Protein AF-A0A2G5T1E5-F1 (afdb_monomer_lite)

Radius of gyration: 15.63 Å; chains: 1; bounding box: 34×30×54 Å

pLDDT: mean 71.28, std 17.98, range [34.72, 89.19]

Organism: NCBI:txid1611254

Sequence (67 aa):
MCQSKCHCIMFRLLPKEQKAKLNQAFAVSRNPDKANIAFLTSELQLEKDRVRKYFHSHFPMKKPNQS

InterPro domains:
  IPR001356 Homeodomain [PF00046] (16-56)
  IPR009057 Homedomain-like superfamily [SSF46689] (13-57)

Secondary structure (DSSP, 8-state):
---------------HHHHHHHHHHHHH-SS--HHHHHHHHHHHT--HHHHHHHHHHHS--------

Structure (mmCIF, N/CA/C/O backbone):
data_AF-A0A2G5T1E5-F1
#
_entry.id   AF-A0A2G5T1E5-F1
#
loop_
_atom_site.group_PDB
_atom_site.id
_atom_site.type_symbol
_atom_site.label_atom_id
_atom_site.label_alt_id
_atom_site.label_comp_id
_atom_site.label_asym_id
_atom_site.label_entity_id
_atom_site.label_seq_id
_atom_site.pdbx_PDB_ins_code
_atom_site.Cartn_x
_atom_site.Cartn_y
_atom_site.Cartn_z
_atom_site.occupancy
_atom_site.B_iso_or_equiv
_atom_site.auth_seq_id
_atom_site.auth_comp_id
_atom_site.auth_asym_id
_atom_site.auth_atom_id
_atom_site.pdbx_PDB_model_num
ATOM 1 N N . MET A 1 1 ? -20.915 -9.180 27.804 1.00 37.09 1 MET A N 1
ATOM 2 C CA . MET A 1 1 ? -19.515 -8.786 27.536 1.00 37.09 1 MET A CA 1
ATOM 3 C C . MET A 1 1 ? -19.415 -8.348 26.081 1.00 37.09 1 MET A C 1
ATOM 5 O O . MET A 1 1 ? -19.195 -9.177 25.210 1.00 37.09 1 MET A O 1
ATOM 9 N N . CYS A 1 2 ? -19.678 -7.072 25.793 1.00 34.72 2 CYS A N 1
ATOM 10 C CA . CYS A 1 2 ? -19.551 -6.541 24.436 1.00 34.72 2 CYS A CA 1
ATOM 11 C C . CYS A 1 2 ? -18.070 -6.257 24.185 1.00 34.72 2 CYS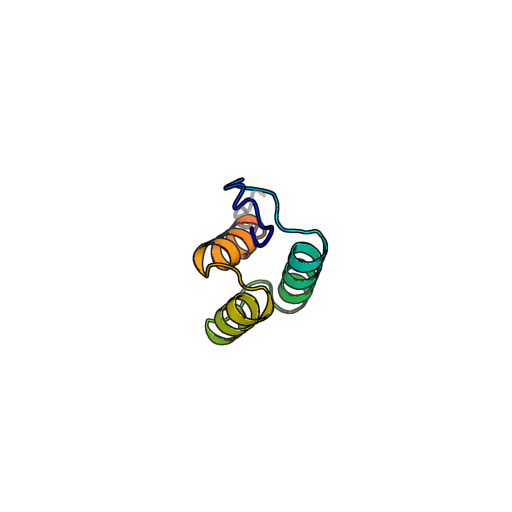 A C 1
ATOM 13 O O . CYS A 1 2 ? -17.542 -5.263 24.676 1.00 34.72 2 CYS A O 1
ATOM 15 N N . GLN A 1 3 ? -17.382 -7.168 23.494 1.00 46.12 3 GLN A N 1
ATOM 16 C CA . GLN A 1 3 ? -16.006 -6.925 23.080 1.00 46.12 3 GLN A CA 1
ATOM 17 C C . GLN A 1 3 ? -15.994 -5.810 22.035 1.00 46.12 3 GLN A C 1
ATOM 19 O O . GLN A 1 3 ? -16.464 -5.961 20.909 1.00 46.12 3 GLN A O 1
ATOM 24 N N . SER A 1 4 ? -15.473 -4.668 22.465 1.00 52.88 4 SER A N 1
ATOM 25 C CA . SER A 1 4 ? -15.123 -3.511 21.663 1.00 52.88 4 SER A CA 1
ATOM 26 C C . SER A 1 4 ? -14.374 -3.894 20.391 1.00 52.88 4 SER A C 1
ATOM 28 O O . SER A 1 4 ? -13.187 -4.209 20.438 1.00 52.88 4 SER A O 1
ATOM 30 N N . LYS A 1 5 ? -15.019 -3.733 19.237 1.00 47.12 5 LYS A N 1
ATOM 31 C CA . LYS A 1 5 ? -14.371 -3.129 18.070 1.00 47.12 5 LYS A CA 1
ATOM 32 C C . LYS A 1 5 ? -15.441 -2.715 17.077 1.00 47.12 5 LYS A C 1
ATOM 34 O O . LYS A 1 5 ? -15.925 -3.516 16.287 1.00 47.12 5 LYS A O 1
ATOM 39 N N . CYS A 1 6 ? -15.816 -1.440 17.134 1.00 41.53 6 CYS A N 1
ATOM 40 C CA . CYS A 1 6 ? -16.550 -0.797 16.059 1.00 41.53 6 CYS A CA 1
ATOM 41 C C . CYS A 1 6 ? -15.774 -1.042 14.765 1.00 41.53 6 CYS A C 1
ATOM 43 O O . CYS A 1 6 ? -14.712 -0.457 14.543 1.00 41.53 6 CYS A O 1
ATOM 45 N N . HIS A 1 7 ? -16.298 -1.928 13.924 1.00 43.31 7 HIS A N 1
ATOM 46 C CA . HIS A 1 7 ? -15.854 -2.108 12.555 1.00 43.31 7 HIS A CA 1
ATOM 47 C C . HIS A 1 7 ? -16.378 -0.891 11.783 1.00 43.31 7 HIS A C 1
ATOM 49 O O . HIS A 1 7 ? -17.325 -0.958 11.008 1.00 43.31 7 HIS A O 1
ATOM 55 N N . CYS A 1 8 ? -15.828 0.287 12.091 1.00 41.19 8 CYS A N 1
ATOM 56 C CA . CYS A 1 8 ? -16.039 1.473 11.287 1.00 41.19 8 CYS A CA 1
ATOM 57 C C . CYS A 1 8 ? -15.338 1.200 9.963 1.00 41.19 8 CYS A C 1
ATOM 59 O O . CYS A 1 8 ? -14.127 1.399 9.847 1.00 41.19 8 CYS A O 1
ATOM 61 N N . ILE A 1 9 ? -16.122 0.729 8.995 1.00 49.88 9 ILE A N 1
ATOM 62 C CA . ILE A 1 9 ? -15.802 0.665 7.574 1.00 49.88 9 ILE A CA 1
ATOM 63 C C . ILE A 1 9 ? -15.586 2.102 7.117 1.00 49.88 9 ILE A C 1
ATOM 65 O O . ILE A 1 9 ? -16.437 2.754 6.526 1.00 49.88 9 ILE A O 1
ATOM 69 N N . MET A 1 10 ? -14.440 2.653 7.463 1.00 41.31 10 MET A N 1
ATOM 70 C CA . MET A 1 10 ? -13.917 3.751 6.709 1.00 41.31 10 MET A CA 1
ATOM 71 C C . MET A 1 10 ? -12.952 3.143 5.716 1.00 41.31 10 MET A C 1
ATOM 73 O O . MET A 1 10 ? -12.057 2.378 6.077 1.00 41.31 10 MET A O 1
ATOM 77 N N . PHE A 1 11 ? -13.078 3.583 4.475 1.00 48.81 11 PHE A N 1
ATOM 78 C CA . PHE A 1 11 ? -12.010 3.670 3.483 1.00 48.81 11 PHE A CA 1
ATOM 79 C C . PHE A 1 11 ? -10.822 4.534 4.001 1.00 48.81 11 PHE A C 1
ATOM 81 O O . PHE A 1 11 ? -10.245 5.338 3.278 1.00 48.81 11 PHE A O 1
ATOM 88 N N . ARG A 1 12 ? -10.482 4.407 5.293 1.00 53.78 12 ARG A N 1
ATOM 89 C CA . ARG A 1 12 ? -9.520 5.177 6.072 1.00 53.78 12 ARG A CA 1
ATOM 90 C C . ARG A 1 12 ? -8.151 4.957 5.451 1.00 53.78 12 ARG A C 1
ATOM 92 O O . ARG A 1 12 ? -7.774 3.823 5.139 1.00 53.78 12 ARG A O 1
ATOM 99 N N . LEU A 1 13 ? -7.454 6.073 5.264 1.00 65.12 13 LEU A N 1
ATOM 100 C CA . LEU A 1 13 ? -6.058 6.150 4.865 1.00 65.12 13 LEU A CA 1
ATOM 101 C C . LEU A 1 13 ? -5.238 5.011 5.478 1.00 65.12 13 LEU A C 1
ATOM 103 O O . LEU A 1 13 ? -5.436 4.662 6.643 1.00 65.12 13 LEU A O 1
ATOM 107 N N . LEU A 1 14 ? -4.279 4.495 4.706 1.00 71.19 14 LEU A N 1
ATOM 108 C CA . LEU A 1 14 ? -3.247 3.608 5.235 1.00 71.19 14 LEU A CA 1
ATOM 109 C C . LEU A 1 14 ? -2.666 4.238 6.515 1.00 71.19 14 LEU A C 1
ATOM 111 O O . LEU A 1 14 ? -2.218 5.392 6.452 1.00 71.19 14 LEU A O 1
ATOM 115 N N . PRO A 1 15 ? -2.680 3.540 7.666 1.00 77.62 15 PRO A N 1
ATOM 116 C CA . PRO A 1 15 ? -2.013 4.023 8.864 1.00 77.62 15 PRO A CA 1
ATOM 117 C C . PRO A 1 15 ? -0.553 4.349 8.539 1.00 77.62 15 PRO A C 1
ATOM 119 O O . PRO A 1 15 ? 0.068 3.712 7.684 1.00 77.62 15 PRO A O 1
ATOM 122 N N . LYS A 1 16 ? -0.008 5.375 9.207 1.00 80.19 16 LYS A N 1
ATOM 123 C CA . LYS A 1 16 ? 1.329 5.918 8.908 1.00 80.19 16 LYS A CA 1
ATOM 124 C C . LYS A 1 16 ? 2.407 4.832 8.863 1.00 80.19 16 LYS A C 1
ATOM 126 O O . LYS A 1 16 ? 3.271 4.889 7.998 1.00 80.19 16 LYS A O 1
ATOM 131 N N . GLU A 1 17 ? 2.308 3.829 9.730 1.00 82.19 17 GLU A N 1
ATOM 132 C CA . GLU A 1 17 ? 3.219 2.684 9.782 1.00 82.19 17 GLU A CA 1
ATOM 133 C C . GLU A 1 17 ? 3.160 1.810 8.518 1.00 82.19 17 GLU A C 1
ATOM 135 O O . GLU A 1 17 ? 4.192 1.515 7.916 1.00 82.19 17 GLU A O 1
ATOM 140 N N . GLN A 1 18 ? 1.957 1.476 8.040 1.00 83.75 18 GLN A N 1
ATOM 141 C CA . GLN A 1 18 ? 1.790 0.720 6.794 1.00 83.75 18 GLN A CA 1
ATOM 142 C C . GLN A 1 18 ? 2.281 1.521 5.587 1.00 83.75 18 GLN A C 1
ATOM 144 O O . GLN A 1 18 ? 2.951 0.978 4.710 1.00 83.75 18 GLN A O 1
ATOM 149 N N . LYS A 1 19 ? 2.005 2.831 5.555 1.00 83.75 19 LYS A N 1
ATOM 150 C CA . LYS A 1 19 ? 2.515 3.722 4.505 1.00 83.75 19 LYS A CA 1
ATOM 151 C C . LYS A 1 19 ? 4.044 3.815 4.536 1.00 83.75 19 LYS A C 1
ATOM 153 O O . LYS A 1 19 ? 4.666 3.798 3.479 1.00 83.75 19 LYS A O 1
ATOM 158 N N . ALA A 1 20 ? 4.651 3.888 5.722 1.00 85.81 20 ALA A N 1
ATOM 159 C CA . ALA A 1 20 ? 6.101 3.911 5.880 1.00 85.81 20 ALA A CA 1
ATOM 160 C C . ALA A 1 20 ? 6.735 2.622 5.345 1.00 85.81 20 ALA A C 1
ATOM 162 O O . ALA A 1 20 ? 7.639 2.703 4.518 1.00 85.81 20 ALA A O 1
ATOM 163 N N . LYS A 1 21 ? 6.197 1.449 5.707 1.00 84.69 21 LYS A N 1
ATOM 164 C CA . LYS A 1 21 ? 6.668 0.155 5.187 1.00 84.69 21 LYS A CA 1
ATOM 165 C C . LYS A 1 21 ? 6.500 0.030 3.670 1.00 84.69 21 LYS A C 1
ATOM 167 O O . LYS A 1 21 ? 7.433 -0.394 2.994 1.00 84.69 21 LYS A O 1
ATOM 172 N N . LEU A 1 22 ? 5.358 0.445 3.113 1.00 85.00 22 LEU A N 1
ATOM 173 C CA . LEU A 1 22 ? 5.146 0.450 1.659 1.00 85.00 22 LEU A CA 1
ATOM 174 C C . LEU A 1 22 ? 6.117 1.395 0.939 1.00 85.00 22 LEU A C 1
ATOM 176 O O . LEU A 1 22 ? 6.646 1.030 -0.104 1.00 85.00 22 LEU A O 1
ATOM 180 N N . ASN A 1 23 ? 6.403 2.571 1.504 1.00 85.19 23 ASN A N 1
ATOM 181 C CA . ASN A 1 23 ? 7.426 3.483 0.983 1.00 85.19 23 ASN A CA 1
ATOM 182 C C . ASN A 1 23 ? 8.834 2.893 1.061 1.00 85.19 23 ASN A C 1
ATOM 184 O O . ASN A 1 23 ? 9.612 3.054 0.127 1.00 85.19 23 ASN A O 1
ATOM 188 N N . GLN A 1 24 ? 9.162 2.206 2.152 1.00 85.88 24 GLN A N 1
ATOM 189 C CA . GLN A 1 24 ? 10.457 1.557 2.325 1.00 85.88 24 GLN A CA 1
ATOM 190 C C . GLN A 1 24 ? 10.632 0.430 1.297 1.00 85.88 24 GLN A C 1
ATOM 192 O O . GLN A 1 24 ? 11.650 0.364 0.613 1.00 85.88 24 GLN A O 1
ATOM 197 N N . ALA A 1 25 ? 9.594 -0.387 1.102 1.00 84.44 25 ALA A N 1
ATOM 198 C CA . ALA A 1 25 ? 9.566 -1.409 0.063 1.00 84.44 25 ALA A CA 1
ATOM 199 C C . ALA A 1 25 ? 9.634 -0.807 -1.350 1.00 84.44 25 ALA A C 1
ATOM 201 O O . ALA A 1 25 ? 10.346 -1.339 -2.195 1.00 84.44 25 ALA A O 1
ATOM 202 N N . PH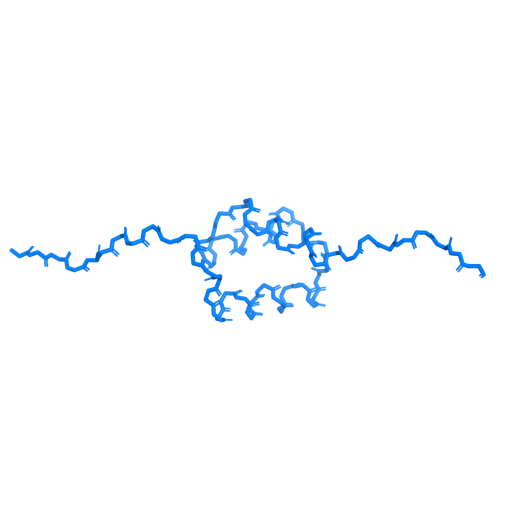E A 1 26 ? 8.961 0.322 -1.594 1.00 83.12 26 PHE A N 1
ATOM 203 C CA . PHE A 1 26 ? 9.027 1.067 -2.857 1.00 83.12 26 PHE A CA 1
ATOM 204 C C . PHE A 1 26 ? 10.416 1.662 -3.128 1.00 83.12 26 PHE A C 1
ATOM 206 O O . PHE A 1 26 ? 10.856 1.697 -4.277 1.00 83.12 26 PHE A O 1
ATOM 213 N N . ALA A 1 27 ? 11.123 2.107 -2.086 1.00 81.62 27 ALA A N 1
ATOM 214 C CA . ALA A 1 27 ? 12.487 2.616 -2.196 1.00 81.62 27 ALA A CA 1
ATOM 215 C C . ALA A 1 27 ? 13.486 1.515 -2.584 1.00 81.62 27 ALA A C 1
ATOM 217 O O . ALA A 1 27 ? 14.403 1.779 -3.357 1.00 81.62 27 ALA A O 1
ATOM 218 N N . VAL A 1 28 ? 13.285 0.287 -2.089 1.00 83.94 28 VAL A N 1
ATOM 219 C CA . VAL A 1 28 ? 14.114 -0.880 -2.435 1.00 83.94 28 VAL A CA 1
ATOM 220 C C . VAL A 1 28 ? 13.746 -1.437 -3.810 1.00 83.94 28 VAL A C 1
ATOM 222 O O . VAL A 1 28 ? 14.620 -1.693 -4.633 1.00 83.94 28 VAL A O 1
ATOM 225 N N . SER A 1 29 ? 12.452 -1.615 -4.081 1.00 78.31 29 SER A N 1
ATOM 226 C CA . SER A 1 29 ? 11.950 -2.104 -5.360 1.00 78.31 29 SER A CA 1
ATOM 227 C C . SER A 1 29 ? 10.706 -1.335 -5.777 1.00 78.31 29 SER A C 1
ATOM 229 O O . SER A 1 29 ? 9.611 -1.525 -5.242 1.00 78.31 29 SER A O 1
ATOM 231 N N . ARG A 1 30 ? 10.871 -0.487 -6.798 1.00 77.69 30 ARG A N 1
ATOM 232 C CA . ARG A 1 30 ? 9.753 0.256 -7.393 1.00 77.69 30 ARG A CA 1
ATOM 233 C C . ARG A 1 30 ? 8.710 -0.685 -7.992 1.00 77.69 30 ARG A C 1
ATOM 235 O O . ARG A 1 30 ? 7.530 -0.369 -7.929 1.00 77.69 30 ARG A O 1
ATOM 242 N N . ASN A 1 31 ? 9.131 -1.836 -8.528 1.00 82.38 31 ASN A N 1
ATOM 243 C CA . ASN A 1 31 ? 8.246 -2.863 -9.078 1.00 82.38 31 ASN A CA 1
ATOM 244 C C . ASN A 1 31 ? 8.344 -4.159 -8.250 1.00 82.38 31 ASN A C 1
ATOM 246 O O . ASN A 1 31 ? 9.162 -5.026 -8.566 1.00 82.38 31 ASN A O 1
ATOM 250 N N . PRO A 1 32 ? 7.569 -4.301 -7.163 1.00 80.06 32 PRO A N 1
ATOM 251 C CA . PRO A 1 32 ? 7.634 -5.486 -6.323 1.00 80.06 32 PRO A CA 1
ATOM 252 C C . PRO A 1 32 ? 7.130 -6.716 -7.085 1.00 80.06 32 PRO A C 1
ATOM 254 O O . PRO A 1 32 ? 6.053 -6.696 -7.683 1.00 80.06 32 PRO A O 1
ATOM 257 N N . ASP A 1 33 ? 7.890 -7.809 -7.019 1.00 86.25 33 ASP A N 1
ATOM 258 C CA . ASP A 1 33 ? 7.454 -9.096 -7.562 1.00 86.25 33 ASP A CA 1
ATOM 259 C C . ASP A 1 33 ? 6.256 -9.661 -6.768 1.00 86.25 33 ASP A C 1
ATOM 261 O O . ASP A 1 33 ? 5.964 -9.229 -5.647 1.00 86.25 33 ASP A O 1
ATOM 265 N N . LYS A 1 34 ? 5.558 -10.660 -7.323 1.00 85.88 34 LYS A N 1
ATOM 266 C CA . LYS A 1 34 ? 4.453 -11.364 -6.656 1.00 85.88 34 LYS A CA 1
ATOM 267 C C . LYS A 1 34 ? 4.815 -11.822 -5.242 1.00 85.88 34 LYS A C 1
ATOM 269 O O . LYS A 1 34 ? 3.964 -11.688 -4.364 1.00 85.88 34 LYS A O 1
ATOM 274 N N . ALA A 1 35 ? 6.036 -12.313 -5.017 1.00 87.50 35 ALA A N 1
ATOM 275 C CA . ALA A 1 35 ? 6.491 -12.726 -3.687 1.00 87.50 35 ALA A CA 1
ATOM 276 C C . ALA A 1 35 ? 6.545 -11.544 -2.704 1.00 87.50 35 ALA A C 1
ATOM 278 O O . ALA A 1 35 ? 6.050 -11.639 -1.584 1.00 87.50 35 ALA A O 1
ATOM 279 N N . ASN A 1 36 ? 7.056 -10.397 -3.155 1.00 86.06 36 ASN A N 1
ATOM 280 C CA . ASN A 1 36 ? 7.174 -9.200 -2.328 1.00 86.06 36 ASN A CA 1
ATOM 281 C C . ASN A 1 36 ? 5.797 -8.575 -2.040 1.00 86.06 36 ASN A C 1
ATOM 283 O O . ASN A 1 36 ? 5.526 -8.127 -0.930 1.00 86.06 36 ASN A O 1
ATOM 287 N N . ILE A 1 37 ? 4.878 -8.613 -3.012 1.00 86.81 37 ILE A N 1
ATOM 288 C CA . ILE A 1 37 ? 3.480 -8.203 -2.810 1.00 86.81 37 ILE A CA 1
ATOM 289 C C . ILE A 1 37 ? 2.789 -9.118 -1.793 1.00 86.81 37 ILE A C 1
ATOM 291 O O . ILE A 1 37 ? 2.080 -8.612 -0.925 1.00 86.81 37 ILE A O 1
ATOM 295 N N . ALA A 1 38 ? 2.976 -10.441 -1.892 1.00 88.50 38 ALA A N 1
ATOM 296 C CA . ALA A 1 38 ? 2.408 -11.415 -0.956 1.00 88.50 38 ALA A CA 1
ATOM 297 C C . ALA A 1 38 ? 2.943 -11.207 0.470 1.00 88.50 38 ALA A C 1
ATOM 299 O O . ALA A 1 38 ? 2.169 -11.179 1.425 1.00 88.50 38 ALA A O 1
ATOM 300 N N . PHE A 1 39 ? 4.249 -10.964 0.599 1.00 89.19 39 PHE A N 1
ATOM 301 C CA . PHE A 1 39 ? 4.873 -10.618 1.870 1.00 89.19 39 PHE A CA 1
ATOM 302 C C . PHE A 1 39 ? 4.262 -9.343 2.467 1.00 89.19 39 PHE A C 1
ATOM 304 O O . PHE A 1 39 ? 3.775 -9.368 3.591 1.00 89.19 39 PHE A O 1
ATOM 311 N N . LEU A 1 40 ? 4.183 -8.253 1.695 1.00 86.62 40 LEU A N 1
ATOM 312 C CA . LEU A 1 40 ? 3.615 -6.979 2.155 1.00 86.62 40 LEU A CA 1
ATOM 313 C C . LEU A 1 40 ? 2.130 -7.076 2.511 1.00 86.62 40 LEU A C 1
ATOM 315 O O . LEU A 1 40 ? 1.679 -6.413 3.437 1.00 86.62 40 LEU A O 1
ATOM 319 N N . THR A 1 41 ? 1.358 -7.887 1.789 1.00 88.81 41 THR A N 1
ATOM 320 C CA . THR A 1 41 ? -0.056 -8.104 2.126 1.00 88.81 41 THR A CA 1
ATOM 321 C C . THR A 1 41 ? -0.221 -8.872 3.425 1.00 88.81 41 THR A C 1
ATOM 323 O O . THR A 1 41 ? -1.046 -8.478 4.245 1.00 88.81 41 THR A O 1
ATOM 326 N N . SER A 1 42 ? 0.584 -9.915 3.641 1.00 89.06 42 SER A N 1
ATOM 327 C CA . SER A 1 42 ? 0.554 -10.691 4.881 1.00 89.06 42 SER A CA 1
ATOM 328 C C . SER A 1 42 ? 1.060 -9.878 6.076 1.00 89.06 42 SER A C 1
ATOM 330 O O . SER A 1 42 ? 0.421 -9.860 7.122 1.00 89.06 42 SER A O 1
ATOM 332 N N . GLU A 1 43 ? 2.171 -9.160 5.907 1.00 87.00 43 GLU A N 1
ATOM 333 C CA . GLU A 1 43 ? 2.807 -8.343 6.945 1.00 87.00 43 GLU A CA 1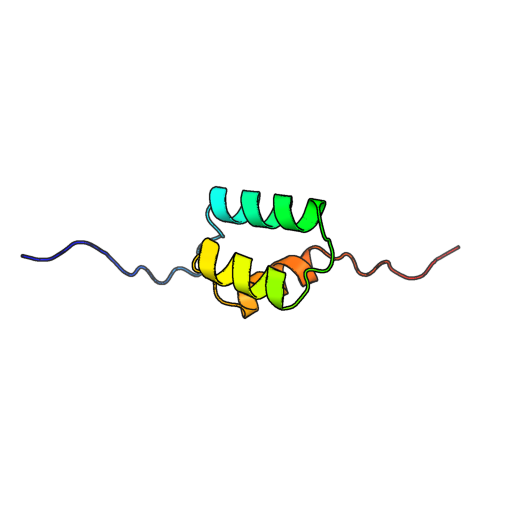
ATOM 334 C C . GLU A 1 43 ? 1.940 -7.141 7.349 1.00 87.00 43 GLU A C 1
ATOM 336 O O . GLU A 1 43 ? 1.797 -6.833 8.529 1.00 87.00 43 GLU A O 1
ATOM 341 N N . LEU A 1 44 ? 1.356 -6.437 6.376 1.00 84.69 44 LEU A N 1
ATOM 342 C CA . LEU A 1 44 ? 0.562 -5.231 6.633 1.00 84.69 44 LEU A CA 1
ATOM 343 C C . LEU A 1 44 ? -0.922 -5.534 6.850 1.00 84.69 44 LEU A C 1
ATOM 345 O O . LEU A 1 44 ? -1.693 -4.605 7.089 1.00 84.69 44 LEU A O 1
ATOM 349 N N . GLN A 1 45 ? -1.320 -6.806 6.734 1.00 86.50 45 GLN A N 1
ATOM 350 C CA . GLN A 1 45 ? -2.717 -7.250 6.726 1.00 86.50 45 GLN A CA 1
ATOM 351 C C . GLN A 1 45 ? -3.566 -6.428 5.744 1.00 86.50 45 GLN A C 1
ATOM 353 O O . GLN A 1 45 ? -4.679 -5.993 6.040 1.00 86.50 45 GLN A O 1
ATOM 358 N N . LEU A 1 46 ? -2.991 -6.166 4.570 1.00 84.00 46 LEU A N 1
ATOM 359 C CA . LEU A 1 46 ? -3.611 -5.388 3.508 1.00 84.00 46 LEU A CA 1
ATOM 360 C C . LEU A 1 46 ? -4.143 -6.300 2.415 1.00 84.00 46 LEU A C 1
ATOM 362 O O . LEU A 1 46 ? -3.632 -7.390 2.172 1.00 84.00 46 LEU A O 1
ATOM 366 N N . GLU A 1 47 ? -5.136 -5.805 1.688 1.00 86.38 47 GLU A N 1
ATOM 367 C CA . GLU A 1 47 ? -5.569 -6.458 0.463 1.00 86.38 47 GLU A CA 1
ATOM 368 C C . GLU A 1 47 ? -4.523 -6.302 -0.641 1.00 86.38 47 GLU A C 1
ATOM 370 O O . GLU A 1 47 ? -3.906 -5.245 -0.824 1.00 86.38 47 GLU A O 1
ATOM 375 N N . LYS A 1 48 ? -4.373 -7.360 -1.440 1.00 85.25 48 LYS A N 1
ATOM 376 C CA . LYS A 1 48 ? -3.431 -7.408 -2.567 1.00 85.25 48 LYS A CA 1
ATOM 377 C C . LYS A 1 48 ? -3.669 -6.292 -3.567 1.00 85.25 48 LYS A C 1
ATOM 379 O O . LYS A 1 48 ? -2.712 -5.748 -4.118 1.00 85.25 48 LYS A O 1
ATOM 384 N N . ASP A 1 49 ? -4.932 -5.942 -3.768 1.00 84.69 49 ASP A N 1
ATOM 385 C CA . ASP A 1 49 ? -5.323 -4.859 -4.656 1.00 84.69 49 ASP A CA 1
ATOM 386 C C . ASP A 1 49 ? -4.839 -3.495 -4.146 1.00 84.69 49 ASP A C 1
ATOM 388 O O . ASP A 1 49 ? -4.226 -2.739 -4.898 1.00 84.69 49 ASP A O 1
ATOM 392 N N . ARG A 1 50 ? -4.968 -3.220 -2.839 1.00 82.88 50 ARG A N 1
ATOM 393 C CA . ARG A 1 50 ? -4.456 -1.983 -2.223 1.00 82.88 50 ARG A CA 1
ATOM 394 C C . ARG A 1 50 ? -2.950 -1.843 -2.365 1.00 82.88 50 ARG A C 1
ATOM 396 O O . ARG A 1 50 ? -2.475 -0.762 -2.705 1.00 82.88 50 ARG A O 1
ATOM 403 N N . VAL A 1 51 ? -2.209 -2.923 -2.116 1.00 83.81 51 VAL A N 1
ATOM 404 C CA . VAL A 1 51 ? -0.753 -2.930 -2.285 1.00 83.81 51 VAL A CA 1
ATOM 405 C C . VAL A 1 51 ? -0.424 -2.636 -3.748 1.00 83.81 51 VAL A C 1
ATOM 407 O O . VAL A 1 51 ? 0.272 -1.667 -4.029 1.00 83.81 51 VAL A O 1
ATOM 410 N N . ARG A 1 52 ? -1.014 -3.359 -4.706 1.00 84.88 52 ARG A N 1
ATOM 411 C CA . ARG A 1 52 ? -0.804 -3.096 -6.141 1.00 84.88 52 ARG A CA 1
ATOM 412 C C . ARG A 1 52 ? -1.120 -1.660 -6.539 1.00 84.88 52 ARG A C 1
ATOM 414 O O . ARG A 1 52 ? -0.307 -1.040 -7.216 1.00 84.88 52 ARG A O 1
ATOM 421 N N . LYS A 1 53 ? -2.259 -1.122 -6.100 1.00 83.88 53 LYS A N 1
ATOM 422 C CA . LYS A 1 53 ? -2.680 0.251 -6.391 1.00 83.88 53 LYS A CA 1
ATOM 423 C C . LYS A 1 53 ? -1.713 1.279 -5.809 1.00 83.88 53 LYS A C 1
ATOM 425 O O . LYS A 1 53 ? -1.452 2.281 -6.463 1.00 83.88 53 LYS A O 1
ATOM 430 N N . TYR A 1 54 ? -1.141 1.018 -4.632 1.00 83.12 54 TYR A N 1
ATOM 431 C CA . TYR A 1 54 ? -0.102 1.865 -4.044 1.00 83.12 54 TYR A CA 1
ATOM 432 C C . TYR A 1 54 ? 1.132 1.942 -4.943 1.00 83.12 54 TYR A C 1
ATOM 434 O O . TYR A 1 54 ? 1.542 3.034 -5.328 1.00 83.12 54 TYR A O 1
ATOM 442 N N . PHE A 1 55 ? 1.680 0.787 -5.331 1.00 81.06 55 PHE A N 1
ATOM 443 C CA . PHE A 1 55 ? 2.855 0.736 -6.200 1.00 81.06 55 PHE A CA 1
ATOM 444 C C . PHE A 1 55 ? 2.552 1.336 -7.578 1.00 81.06 55 PHE A C 1
ATOM 446 O O . PHE A 1 55 ? 3.321 2.163 -8.050 1.00 81.06 55 PHE A O 1
ATOM 453 N N . HIS A 1 56 ? 1.396 1.026 -8.173 1.00 79.31 56 HIS A N 1
ATOM 454 C CA . HIS A 1 56 ? 0.979 1.550 -9.478 1.00 79.31 56 HIS A CA 1
ATOM 455 C C . HIS A 1 56 ? 0.717 3.067 -9.468 1.00 79.31 56 HIS A C 1
ATOM 457 O O . HIS A 1 56 ? 1.037 3.741 -10.436 1.00 79.31 56 HIS A O 1
ATOM 463 N N . SER A 1 57 ? 0.172 3.620 -8.378 1.00 72.12 57 SER A N 1
ATOM 464 C CA . SER A 1 57 ? -0.066 5.065 -8.234 1.00 72.12 57 SER A CA 1
ATOM 465 C C . SER A 1 57 ? 1.209 5.852 -7.921 1.00 72.12 57 SER A C 1
ATOM 467 O O . SER A 1 57 ? 1.262 7.045 -8.207 1.00 72.12 57 SER A O 1
ATOM 469 N N . HIS A 1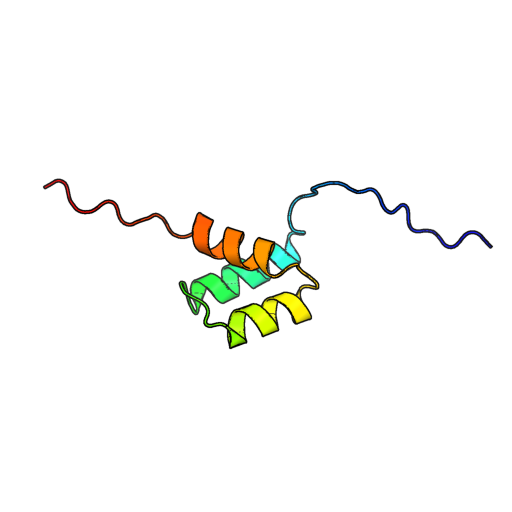 58 ? 2.211 5.212 -7.307 1.00 65.06 58 HIS A N 1
ATOM 470 C CA . HIS A 1 58 ? 3.527 5.799 -7.043 1.00 65.06 58 HIS A CA 1
ATOM 471 C C . HIS A 1 58 ? 4.515 5.622 -8.200 1.00 65.06 58 HIS A C 1
ATOM 473 O O . HIS A 1 58 ? 5.572 6.252 -8.185 1.00 65.06 58 HIS A O 1
ATOM 479 N N . PHE A 1 59 ? 4.180 4.827 -9.219 1.00 57.09 59 PHE A N 1
ATOM 480 C CA . PHE A 1 59 ? 4.772 4.989 -10.537 1.00 57.09 59 PHE A CA 1
ATOM 481 C C . PHE A 1 59 ? 4.187 6.260 -11.159 1.00 57.09 59 PHE A C 1
ATOM 483 O O . PHE A 1 59 ? 3.054 6.227 -11.641 1.00 57.09 59 PHE A O 1
ATOM 490 N N . PRO A 1 60 ? 4.935 7.374 -11.273 1.00 47.97 60 PRO A N 1
ATOM 491 C CA . PRO A 1 60 ? 4.725 8.172 -12.458 1.00 47.97 60 PRO A CA 1
ATOM 492 C C . PRO A 1 60 ? 5.007 7.210 -13.612 1.00 47.97 60 PRO A C 1
ATOM 494 O O . PRO A 1 60 ? 6.116 6.676 -13.728 1.00 47.97 60 PRO A O 1
ATOM 497 N N . MET A 1 61 ? 4.013 6.958 -14.468 1.00 42.50 61 MET A N 1
ATOM 498 C CA . MET A 1 61 ? 4.346 6.696 -15.861 1.00 42.50 61 MET A CA 1
ATOM 499 C C . MET A 1 61 ? 5.397 7.754 -16.200 1.00 42.50 61 MET A C 1
ATOM 501 O O . MET A 1 61 ? 5.098 8.949 -16.137 1.00 42.50 61 MET A O 1
ATOM 505 N N . LYS A 1 62 ? 6.648 7.350 -16.464 1.00 45.25 62 LYS A N 1
ATOM 506 C CA . LYS A 1 62 ? 7.548 8.222 -17.211 1.00 45.25 62 LYS A CA 1
ATOM 507 C C . LYS A 1 62 ? 6.729 8.594 -18.439 1.00 45.25 62 LYS A C 1
ATOM 509 O O . LYS A 1 62 ? 6.475 7.722 -19.267 1.00 45.25 62 LYS A O 1
ATOM 514 N N . LYS A 1 63 ? 6.252 9.840 -18.528 1.00 40.09 63 LYS A N 1
ATOM 515 C CA . LYS A 1 63 ? 5.825 10.354 -19.822 1.00 40.09 63 LYS A CA 1
ATOM 516 C C . LYS A 1 63 ? 7.021 10.114 -20.749 1.00 40.09 63 LYS A C 1
ATOM 518 O O . LYS A 1 63 ? 8.130 10.511 -20.376 1.00 40.09 63 LYS A O 1
ATOM 523 N N . PRO A 1 64 ? 6.857 9.416 -21.881 1.00 48.09 64 PRO A N 1
ATOM 524 C CA . PRO A 1 64 ? 7.895 9.440 -22.889 1.00 48.09 64 PRO A CA 1
ATOM 525 C C . PRO A 1 64 ? 8.075 10.906 -23.30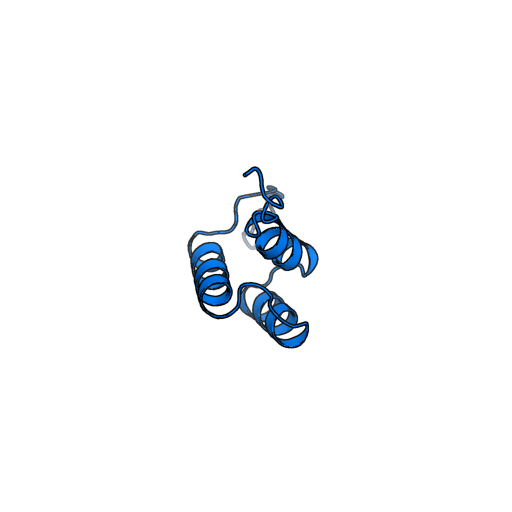9 1.00 48.09 64 PRO A C 1
ATOM 527 O O . PRO A 1 64 ? 7.089 11.598 -23.538 1.00 48.09 64 PRO A O 1
ATOM 530 N N . ASN A 1 65 ? 9.327 11.361 -23.277 1.00 53.34 65 ASN A N 1
ATOM 531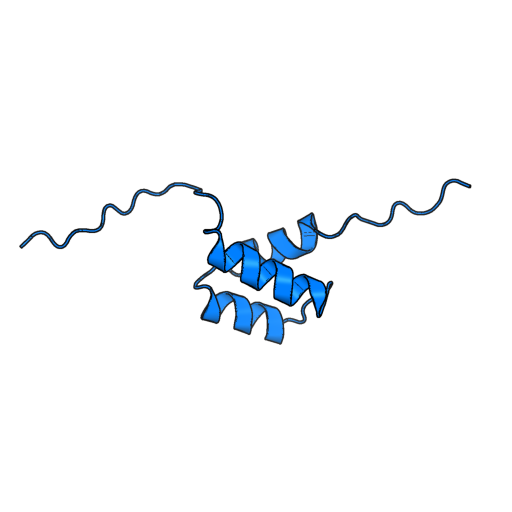 C CA . ASN A 1 65 ? 9.903 12.536 -23.936 1.00 53.34 65 ASN A CA 1
ATOM 532 C C . ASN A 1 65 ? 8.958 13.585 -24.556 1.00 53.34 65 ASN A C 1
ATOM 534 O O . ASN A 1 65 ? 8.231 13.299 -25.500 1.00 53.34 65 ASN A O 1
ATOM 538 N N . GLN A 1 66 ? 9.175 14.845 -24.188 1.00 41.84 66 GLN A N 1
ATOM 539 C CA . GLN A 1 66 ? 9.249 15.967 -25.137 1.00 41.84 66 GLN A CA 1
ATOM 540 C C . GLN A 1 66 ? 10.427 16.816 -24.634 1.00 41.84 66 GLN A C 1
ATOM 542 O O . GLN A 1 66 ? 10.338 17.346 -23.531 1.00 41.84 66 GLN A O 1
ATOM 547 N N . SER A 1 67 ? 11.643 16.539 -25.118 1.00 50.78 67 SER A N 1
ATOM 548 C CA . SER A 1 67 ? 12.306 17.076 -26.325 1.00 50.78 67 SER A CA 1
ATOM 549 C C . SER A 1 67 ? 12.797 18.503 -26.149 1.00 50.78 67 SER A C 1
ATOM 551 O O . SER A 1 67 ? 12.009 19.340 -25.670 1.00 50.78 67 SER A O 1
#

Foldseek 3Di:
DPPDDDPPPDPDPQPPVLVVVLVVVCVVPLDDDPVRLVVSCVVSVHDSVVSVCSSVVVDPPPPPDDD